Protein AF-A0A244CTD4-F1 (afdb_monomer_lite)

Organism: Pseudoalteromonas ulvae (NCBI:txid107327)

Radius of gyration: 19.88 Å; chains: 1; bounding box: 64×34×71 Å

pLDDT: mean 80.9, std 17.22, range [34.72, 98.38]

Sequence (171 aa):
MNQVLFFIFVLSFSTQANADALESKLSLDWNYNYSSNVIHAKLIKNQVSVTNDGKCKVNYSTFEVIESFKGNIKKGTKLSSTGIGAHEVNAEGSEQLLLLKPFVATAYPGYGECSNEEYSNFLTIHNWCCSIDNTNEHSLIMYDMLNSEQKSENYLYPSREVFNYLRQLKK

Foldseek 3Di:
DDDDDPDDDDDDPVLVVVVVVVCVAFVVVVLQVPFQWKFKWFWADWDWDADDPRPATAIKTKIAGCDTLHHDDDHRDIAIEGDCVLEPDNDGGWIATFRKDQDQLVVPPVRPPVRPDPSRRYIYGDDRWFIWDPVDQTWGFDWDAPDPPDIDDTDTHHVVSVVVVSNVVSD

Secondary structure (DSSP, 8-state):
-----------SSHHHHHHHHHHHHH-HHHHHHH-SEEEEEEEEEEEEEEEGGGTEEEEEEEEEEEEE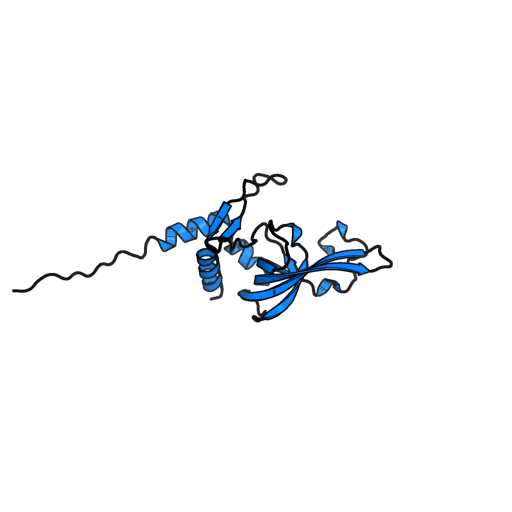EESSPPTT-EEEEE-GGGSS---TT-EEEEEEEE--GGG-GGGGGGGGSGGGG-EEE--S--EEE-SSS-EEEE--BSSSS-B---EEEEHHHHHHHHHHHT-

Structure (mmCIF, N/CA/C/O backbone):
data_AF-A0A244CTD4-F1
#
_entry.id   AF-A0A244CTD4-F1
#
loop_
_atom_site.group_PDB
_atom_site.id
_atom_site.type_symbol
_atom_site.label_atom_id
_atom_site.label_alt_id
_atom_site.label_comp_id
_atom_site.label_asym_id
_atom_site.label_entity_id
_atom_site.label_seq_id
_atom_site.pdbx_PDB_ins_code
_atom_site.Cartn_x
_atom_site.Cartn_y
_atom_site.Cartn_z
_atom_site.occupancy
_atom_site.B_iso_or_equiv
_atom_site.auth_seq_id
_atom_site.auth_comp_id
_atom_site.auth_asym_id
_atom_site.auth_atom_id
_atom_site.pdbx_PDB_model_num
ATOM 1 N N . MET A 1 1 ? -43.736 -5.305 47.168 1.00 41.25 1 MET A N 1
ATOM 2 C CA . MET A 1 1 ? -42.311 -5.655 47.021 1.00 41.25 1 MET A CA 1
ATOM 3 C C . MET A 1 1 ? -42.127 -6.270 45.640 1.00 41.25 1 MET A C 1
ATOM 5 O O . MET A 1 1 ? -42.586 -7.383 45.444 1.00 41.25 1 MET A O 1
ATOM 9 N N . ASN A 1 2 ? -41.635 -5.502 44.663 1.00 34.72 2 ASN A N 1
ATOM 10 C CA . ASN A 1 2 ? -40.625 -5.939 43.687 1.00 34.72 2 ASN A CA 1
ATOM 11 C C . ASN A 1 2 ? -40.316 -4.810 42.699 1.00 34.72 2 ASN A C 1
ATOM 13 O O . ASN A 1 2 ? -41.193 -4.288 42.016 1.00 34.72 2 ASN A O 1
ATOM 17 N N . GLN A 1 3 ? -39.044 -4.427 42.715 1.00 43.28 3 GLN A N 1
ATOM 18 C CA . GLN A 1 3 ? -38.414 -3.411 41.893 1.00 43.28 3 GLN A CA 1
ATOM 19 C C . GLN A 1 3 ? -38.178 -3.924 40.465 1.00 43.28 3 GLN A C 1
ATOM 21 O O . GLN A 1 3 ? -37.758 -5.058 40.259 1.00 43.28 3 GLN A O 1
ATOM 26 N N . VAL A 1 4 ? -38.471 -3.038 39.512 1.00 46.22 4 VAL A N 1
ATOM 27 C CA . VAL A 1 4 ? -37.708 -2.675 38.304 1.00 46.22 4 VAL A CA 1
ATOM 28 C C . VAL A 1 4 ? -36.448 -3.499 38.012 1.00 46.22 4 VAL A C 1
ATOM 30 O O . VAL A 1 4 ? -35.549 -3.520 38.841 1.00 46.22 4 VAL A O 1
ATOM 33 N N . LEU A 1 5 ? -36.322 -3.995 36.773 1.00 42.50 5 LEU A N 1
ATOM 34 C CA . LEU A 1 5 ? -35.085 -3.909 35.973 1.00 42.50 5 LEU A CA 1
ATOM 35 C C . LEU A 1 5 ? -35.356 -4.307 34.509 1.00 42.50 5 LEU A C 1
ATOM 37 O O . LEU A 1 5 ? -35.178 -5.448 34.097 1.00 42.50 5 LEU A O 1
ATOM 41 N N . PHE A 1 6 ? -35.806 -3.331 33.715 1.00 41.69 6 PHE A N 1
ATOM 42 C CA . PHE A 1 6 ? -35.747 -3.383 32.253 1.00 41.69 6 PHE A CA 1
ATOM 43 C C . PHE A 1 6 ? -34.327 -2.959 31.848 1.00 41.69 6 PHE A C 1
ATOM 45 O O . PHE A 1 6 ? -33.983 -1.778 31.899 1.00 41.69 6 PHE A O 1
ATOM 52 N N . PHE A 1 7 ? -33.470 -3.926 31.523 1.00 45.75 7 PHE A N 1
ATOM 53 C CA . PHE A 1 7 ? -32.104 -3.664 31.073 1.00 45.75 7 PHE A CA 1
ATOM 54 C C . PHE A 1 7 ? -32.108 -3.242 29.594 1.00 45.75 7 PHE A C 1
ATOM 56 O O . PHE A 1 7 ? -32.338 -4.048 28.699 1.00 45.75 7 PHE A O 1
ATOM 63 N N . ILE A 1 8 ? -31.908 -1.938 29.392 1.00 45.25 8 ILE A N 1
ATOM 64 C CA . ILE A 1 8 ? -31.142 -1.256 28.334 1.00 45.25 8 ILE A CA 1
ATOM 65 C C . ILE A 1 8 ? -30.947 -2.055 27.030 1.00 45.25 8 ILE A C 1
ATOM 67 O O . ILE A 1 8 ? -30.036 -2.870 26.912 1.00 45.25 8 ILE A O 1
ATOM 71 N N . PHE A 1 9 ? -31.728 -1.703 26.005 1.00 43.06 9 PHE A N 1
ATOM 72 C CA . PHE A 1 9 ? -31.451 -2.024 24.603 1.00 43.06 9 PHE A CA 1
ATOM 73 C C . PHE A 1 9 ? -31.162 -0.723 23.843 1.00 43.06 9 PHE A C 1
ATOM 75 O O . PHE A 1 9 ? -32.005 -0.214 23.113 1.00 43.06 9 PHE A O 1
ATOM 82 N N . VAL A 1 10 ? -29.993 -0.121 24.070 1.00 50.41 10 VAL A N 1
ATOM 83 C CA . VAL A 1 10 ? -29.524 1.038 23.291 1.00 50.41 10 VAL A CA 1
ATOM 84 C C . VAL A 1 10 ? -28.010 0.946 23.163 1.00 50.41 10 VAL A C 1
ATOM 86 O O . VAL A 1 10 ? -27.306 1.412 24.048 1.00 50.41 10 VAL A O 1
ATOM 89 N N . LEU A 1 11 ? -27.502 0.312 22.099 1.00 43.66 11 LEU A N 1
ATOM 90 C CA . LEU A 1 11 ? -26.100 0.460 21.658 1.00 43.66 11 LEU A CA 1
ATOM 91 C C . LEU A 1 11 ? -25.836 -0.096 20.243 1.00 43.66 11 LEU A C 1
ATOM 93 O O . LEU A 1 11 ? -24.731 -0.528 19.938 1.00 43.66 11 LEU A O 1
ATOM 97 N N . SER A 1 12 ? -26.837 -0.088 19.357 1.00 42.62 12 SER A N 1
ATOM 98 C CA . SER A 1 12 ? -26.689 -0.637 17.993 1.00 42.62 12 SER A CA 1
ATOM 99 C C . SER A 1 12 ? -26.747 0.412 16.878 1.00 42.62 12 SER A C 1
ATOM 101 O O . SER A 1 12 ? -26.560 0.062 15.721 1.00 42.62 12 SER A O 1
ATOM 103 N N . PHE A 1 13 ? -26.976 1.691 17.195 1.00 35.44 13 PHE A N 1
ATOM 104 C CA . PHE A 1 13 ? -27.134 2.745 16.179 1.00 35.44 13 PHE A CA 1
ATOM 105 C C . PHE A 1 13 ? -25.847 3.517 15.846 1.00 35.44 13 PHE A C 1
ATOM 107 O O . PHE A 1 13 ? -25.789 4.184 14.819 1.00 35.44 13 PHE A O 1
ATOM 114 N N . SER A 1 14 ? -24.798 3.424 16.667 1.00 42.94 14 SER A N 1
ATOM 115 C CA . SER A 1 14 ? -23.549 4.174 16.459 1.00 42.94 14 SER A CA 1
ATOM 116 C C . SER A 1 14 ? -22.576 3.511 15.478 1.00 42.94 14 SER A C 1
ATOM 118 O O . SER A 1 14 ? -21.719 4.191 14.925 1.00 42.94 14 SER A O 1
ATOM 120 N N . THR A 1 15 ? -22.703 2.208 15.213 1.00 45.16 15 THR A N 1
ATOM 121 C CA . THR A 1 15 ? -21.820 1.506 14.264 1.00 45.16 15 THR A CA 1
ATOM 122 C C . THR A 1 15 ? -22.199 1.750 12.807 1.00 45.16 15 THR A C 1
ATOM 124 O O . THR A 1 15 ? -21.337 1.691 11.939 1.00 45.16 15 THR A O 1
ATOM 127 N N . GLN A 1 16 ? -23.476 2.024 12.533 1.00 46.34 16 GLN A N 1
ATOM 128 C CA . GLN A 1 16 ? -23.997 2.118 11.169 1.00 46.34 16 GLN A CA 1
ATOM 129 C 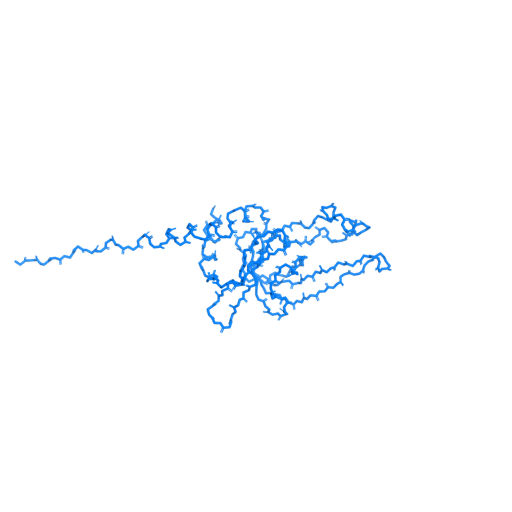C . GLN A 1 16 ? -23.712 3.492 10.545 1.00 46.34 16 GLN A C 1
ATOM 131 O O . GLN A 1 16 ? -23.192 3.561 9.440 1.00 46.34 16 GLN A O 1
ATOM 136 N N . ALA A 1 17 ? -23.884 4.574 11.315 1.00 47.09 17 ALA A N 1
ATOM 137 C CA . ALA A 1 17 ? -23.526 5.927 10.877 1.00 47.09 17 ALA A CA 1
ATOM 138 C C . ALA A 1 17 ? -22.022 6.096 10.577 1.00 47.09 17 ALA A C 1
ATOM 140 O O . ALA A 1 17 ? -21.645 6.898 9.726 1.00 47.09 17 ALA A O 1
ATOM 141 N N . ASN A 1 18 ? -21.161 5.333 11.261 1.00 52.66 18 ASN A N 1
ATOM 142 C CA . ASN A 1 18 ? -19.714 5.380 11.047 1.00 52.66 18 ASN A CA 1
ATOM 143 C C . ASN A 1 18 ? -19.281 4.524 9.836 1.00 52.66 18 ASN A C 1
ATOM 145 O O . ASN A 1 18 ? -18.326 4.868 9.147 1.00 52.66 18 ASN A O 1
ATOM 149 N N . ALA A 1 19 ? -20.022 3.452 9.524 1.00 51.09 19 ALA A N 1
ATOM 150 C CA . ALA A 1 19 ? -19.803 2.635 8.329 1.00 51.09 19 ALA A CA 1
ATOM 151 C C . ALA A 1 19 ? -20.227 3.359 7.036 1.00 51.09 19 ALA A C 1
ATOM 153 O O . ALA A 1 19 ? -19.470 3.343 6.070 1.00 51.09 19 ALA A O 1
ATOM 154 N N . ASP A 1 20 ? -21.356 4.074 7.038 1.00 52.66 20 ASP A N 1
ATOM 155 C CA . ASP A 1 20 ? -21.798 4.870 5.877 1.00 52.66 20 ASP A CA 1
ATOM 156 C C . ASP A 1 20 ? -20.819 6.032 5.581 1.00 52.66 20 ASP A C 1
ATOM 158 O O . ASP A 1 20 ? -20.539 6.378 4.427 1.00 52.66 20 ASP A O 1
ATOM 162 N N . ALA A 1 21 ? -20.231 6.621 6.630 1.00 55.81 21 ALA A N 1
ATOM 163 C CA . ALA A 1 21 ? -19.174 7.629 6.509 1.00 55.81 21 ALA A CA 1
ATOM 164 C C . ALA A 1 21 ? -17.848 7.044 5.981 1.00 55.81 21 ALA A C 1
ATOM 166 O O . ALA A 1 21 ? -17.110 7.725 5.268 1.00 55.81 21 ALA A O 1
ATOM 167 N N . LEU A 1 22 ? -17.552 5.783 6.310 1.00 55.03 22 LEU A N 1
ATOM 168 C CA . LEU A 1 22 ? -16.384 5.047 5.828 1.00 55.03 22 LEU A CA 1
ATOM 169 C C . LEU A 1 22 ? -16.531 4.670 4.344 1.00 55.03 22 LEU A C 1
ATOM 171 O O . LEU A 1 22 ? -15.602 4.870 3.559 1.00 55.03 22 LEU A O 1
ATOM 175 N N . GLU A 1 23 ? -17.701 4.161 3.951 1.00 55.72 23 GLU A N 1
ATOM 176 C CA . GLU A 1 23 ? -18.008 3.756 2.576 1.00 55.72 23 GLU A CA 1
ATOM 177 C C . GLU A 1 23 ? -17.979 4.961 1.623 1.00 55.72 23 GLU A C 1
ATOM 179 O O . GLU A 1 23 ? -17.323 4.910 0.579 1.00 55.72 23 GLU A O 1
ATOM 184 N N . SER A 1 24 ? -18.590 6.082 2.027 1.00 55.72 24 SER A N 1
ATOM 185 C CA . SER A 1 24 ? -18.652 7.306 1.214 1.00 55.72 24 SER A CA 1
ATOM 186 C C . SER A 1 24 ? -17.305 8.006 1.015 1.00 55.72 24 SER A C 1
ATOM 188 O O . SER A 1 24 ? -17.116 8.650 -0.016 1.00 55.72 24 SER A O 1
ATOM 190 N N . LYS A 1 25 ? -16.354 7.879 1.951 1.00 60.12 25 LYS A N 1
ATOM 191 C CA . LYS A 1 25 ? -15.048 8.560 1.860 1.00 60.12 25 LYS A CA 1
ATOM 192 C C . LYS A 1 25 ? -13.959 7.734 1.192 1.00 60.12 25 LYS A C 1
ATOM 194 O O . LYS A 1 25 ? -13.155 8.264 0.437 1.00 60.12 25 LYS A O 1
ATOM 199 N N . LEU A 1 26 ? -13.916 6.432 1.460 1.00 66.12 26 LEU A N 1
ATOM 200 C CA . LEU A 1 26 ? -12.831 5.569 0.984 1.00 66.12 26 LEU A CA 1
ATOM 201 C C . LEU A 1 26 ? -13.207 4.738 -0.242 1.00 66.12 26 LEU A C 1
ATOM 203 O O . LEU A 1 26 ? -12.332 4.094 -0.830 1.00 66.12 26 LEU A O 1
ATOM 207 N N . SER A 1 27 ? -14.499 4.675 -0.591 1.00 80.44 27 SER A N 1
ATOM 208 C CA . SER A 1 27 ? -15.015 3.698 -1.556 1.00 80.44 27 SER A CA 1
ATOM 209 C C . SER A 1 27 ? -14.471 2.290 -1.262 1.00 80.44 27 SER A C 1
ATOM 211 O O . SER A 1 27 ? -14.062 1.576 -2.182 1.00 80.44 27 SER A O 1
ATOM 213 N N . LEU A 1 28 ? -14.372 1.923 0.032 1.00 83.12 28 LEU A N 1
ATOM 214 C CA . LEU A 1 28 ? -13.650 0.723 0.479 1.00 83.12 28 LEU A CA 1
ATOM 215 C C . LEU A 1 28 ? -14.173 -0.535 -0.197 1.00 83.12 28 LEU A C 1
ATOM 217 O O . LEU A 1 28 ? -13.359 -1.370 -0.562 1.00 83.12 28 LEU A O 1
ATOM 221 N N . ASP A 1 29 ? -15.481 -0.657 -0.410 1.00 86.12 29 ASP A N 1
ATOM 222 C CA . ASP A 1 29 ? -16.066 -1.812 -1.090 1.00 86.12 29 ASP A CA 1
ATOM 223 C C . ASP A 1 29 ? -15.596 -1.935 -2.535 1.00 86.12 29 ASP A C 1
ATOM 225 O O . ASP A 1 29 ? -15.150 -3.002 -2.963 1.00 86.12 29 ASP A O 1
ATOM 229 N N . TRP A 1 30 ? -15.633 -0.838 -3.294 1.00 87.50 30 TRP A N 1
ATOM 230 C CA . TRP A 1 30 ? -15.128 -0.833 -4.663 1.00 87.50 30 TRP A CA 1
ATOM 231 C C . TRP A 1 30 ? -13.634 -1.167 -4.691 1.00 87.50 30 TRP A C 1
ATOM 233 O O . TRP A 1 30 ? -13.206 -2.067 -5.413 1.00 87.50 30 TRP A O 1
ATOM 243 N N . ASN A 1 31 ? -12.854 -0.505 -3.838 1.00 89.50 31 ASN A N 1
ATOM 244 C CA . ASN A 1 31 ? -11.412 -0.686 -3.711 1.00 89.50 31 ASN A CA 1
ATOM 245 C C . ASN A 1 31 ? -11.047 -2.122 -3.287 1.00 89.50 31 ASN A C 1
ATOM 247 O O . ASN A 1 31 ? -10.153 -2.745 -3.870 1.00 89.50 31 ASN A O 1
ATOM 251 N N . TYR A 1 32 ? -11.783 -2.696 -2.337 1.00 91.56 32 TYR A N 1
ATOM 252 C CA . TYR A 1 32 ? -11.647 -4.077 -1.886 1.00 91.56 32 TYR A CA 1
ATOM 253 C C . TYR A 1 32 ? -11.968 -5.051 -3.014 1.00 91.56 32 TYR A C 1
ATOM 255 O O . TYR A 1 32 ? -11.170 -5.945 -3.298 1.00 91.56 32 TYR A O 1
ATOM 263 N N . ASN A 1 33 ? -13.101 -4.877 -3.696 1.00 91.81 33 ASN A N 1
ATOM 264 C CA . ASN A 1 33 ? -13.545 -5.745 -4.785 1.00 91.81 33 ASN A CA 1
ATOM 265 C C . ASN A 1 33 ? -12.590 -5.706 -5.975 1.00 91.81 33 ASN A C 1
ATOM 267 O O . ASN A 1 33 ? -12.228 -6.758 -6.504 1.00 91.81 33 ASN A O 1
ATOM 271 N N . TYR A 1 34 ? -12.113 -4.516 -6.330 1.00 91.50 34 TYR A N 1
ATOM 272 C CA . TYR A 1 34 ? -11.166 -4.310 -7.415 1.00 91.50 34 TYR A CA 1
ATOM 273 C C . TYR A 1 34 ? -9.786 -4.919 -7.090 1.00 91.50 34 TYR A C 1
ATOM 275 O O . TYR A 1 34 ? -9.090 -5.379 -7.995 1.00 91.50 34 TYR A O 1
ATOM 283 N N . SER A 1 35 ? -9.392 -4.995 -5.817 1.00 93.31 35 SER A N 1
ATOM 284 C CA . SER A 1 35 ? -8.115 -5.584 -5.382 1.00 93.31 35 SER A CA 1
ATOM 285 C C . SER A 1 35 ? -8.061 -7.108 -5.515 1.00 93.31 35 SER A C 1
ATOM 287 O O . SER A 1 35 ? -9.021 -7.805 -5.184 1.00 93.31 35 SER A O 1
ATOM 289 N N . SER A 1 36 ? -6.899 -7.653 -5.886 1.00 94.62 36 SER A N 1
ATOM 290 C CA . SER A 1 36 ? -6.613 -9.086 -5.727 1.00 94.62 36 SER A CA 1
ATOM 291 C C . SER A 1 36 ? -6.188 -9.421 -4.296 1.00 94.62 36 SER A C 1
ATOM 293 O O . SER A 1 36 ? -6.518 -10.492 -3.793 1.00 94.62 36 SER A O 1
ATOM 295 N N . ASN A 1 37 ? -5.471 -8.507 -3.632 1.00 96.06 37 ASN A N 1
ATOM 296 C CA . ASN A 1 37 ? -5.062 -8.638 -2.235 1.00 96.06 37 ASN A CA 1
ATOM 297 C C . ASN A 1 37 ? -5.258 -7.308 -1.501 1.00 96.06 37 ASN A C 1
ATOM 299 O O . ASN A 1 37 ? -5.045 -6.246 -2.079 1.00 96.06 37 ASN A O 1
ATOM 303 N N . VAL A 1 38 ? -5.622 -7.376 -0.223 1.00 96.38 38 VAL A N 1
ATOM 304 C CA . VAL A 1 38 ? -5.740 -6.207 0.659 1.00 96.38 38 VAL A CA 1
ATOM 305 C C . VAL A 1 38 ? -5.013 -6.540 1.946 1.00 96.38 38 VAL A C 1
ATOM 307 O O . VAL A 1 38 ? -5.392 -7.495 2.629 1.00 96.38 38 VAL A O 1
ATOM 310 N N . ILE A 1 39 ? -3.947 -5.805 2.250 1.00 97.12 39 ILE A N 1
ATOM 311 C CA . ILE A 1 39 ? -3.038 -6.143 3.348 1.00 97.12 39 ILE A CA 1
ATOM 312 C C . ILE A 1 39 ? -2.644 -4.911 4.157 1.00 97.12 39 ILE A C 1
ATOM 314 O O . ILE A 1 39 ? -2.469 -3.827 3.613 1.00 97.12 39 ILE A O 1
ATOM 318 N N . HIS A 1 40 ? -2.443 -5.104 5.454 1.00 97.25 40 HIS A N 1
ATOM 319 C CA . HIS A 1 40 ? -1.673 -4.188 6.291 1.00 97.25 40 HIS A CA 1
ATOM 320 C C . HIS A 1 40 ? -0.236 -4.698 6.323 1.00 97.25 40 HIS A C 1
ATOM 322 O O . HIS A 1 40 ? 0.005 -5.877 6.606 1.00 97.25 40 HIS A O 1
ATOM 328 N N . ALA A 1 41 ? 0.721 -3.847 5.970 1.00 97.56 41 ALA A N 1
ATOM 329 C CA . ALA A 1 41 ? 2.105 -4.256 5.793 1.00 97.56 41 ALA A CA 1
ATOM 330 C C . ALA A 1 41 ? 3.095 -3.171 6.212 1.00 97.56 41 ALA A C 1
ATOM 332 O O . ALA A 1 41 ? 2.802 -1.980 6.154 1.00 97.56 41 ALA A O 1
ATOM 333 N N . LYS A 1 42 ? 4.296 -3.604 6.591 1.00 97.94 42 LYS A N 1
ATOM 334 C CA . LYS A 1 42 ? 5.428 -2.735 6.899 1.00 97.94 42 LYS A CA 1
ATOM 335 C C . LYS A 1 42 ? 6.321 -2.590 5.677 1.00 97.94 42 LYS A C 1
ATOM 337 O O . LYS A 1 42 ? 6.721 -3.594 5.086 1.00 97.94 42 LYS A O 1
ATOM 342 N N . LEU A 1 43 ? 6.671 -1.361 5.320 1.00 97.56 43 LEU A N 1
ATOM 343 C CA . LEU A 1 43 ? 7.677 -1.083 4.306 1.00 97.56 43 LEU A CA 1
ATOM 344 C C . LEU A 1 43 ? 9.057 -1.473 4.840 1.00 97.56 43 LEU A C 1
ATOM 346 O O . LEU A 1 43 ? 9.511 -0.954 5.856 1.00 97.56 43 LEU A O 1
ATOM 350 N N . ILE A 1 44 ? 9.728 -2.391 4.153 1.00 98.25 44 ILE A N 1
ATOM 351 C CA . ILE A 1 44 ? 11.073 -2.843 4.517 1.00 98.25 44 ILE A CA 1
ATOM 352 C C . ILE A 1 44 ? 12.131 -2.015 3.803 1.00 98.25 44 ILE A C 1
ATOM 354 O O . ILE A 1 44 ? 13.091 -1.603 4.437 1.00 98.25 44 ILE A O 1
ATOM 358 N N . LYS A 1 45 ? 11.965 -1.806 2.493 1.00 97.25 45 LYS A N 1
ATOM 359 C CA . LYS A 1 45 ? 12.897 -1.029 1.667 1.00 97.25 45 LYS A CA 1
ATOM 360 C C . LYS A 1 45 ? 12.294 -0.634 0.330 1.00 97.25 45 LYS A C 1
ATOM 362 O O . LYS A 1 45 ? 11.447 -1.354 -0.204 1.00 97.25 45 LYS A O 1
ATOM 367 N N . ASN A 1 46 ? 12.809 0.451 -0.235 1.00 95.38 46 ASN A N 1
ATOM 368 C CA . ASN A 1 46 ? 12.576 0.856 -1.620 1.00 95.38 46 ASN A CA 1
ATOM 369 C C . ASN A 1 46 ? 13.794 0.496 -2.473 1.00 95.38 46 ASN A C 1
ATOM 371 O O . ASN A 1 46 ? 14.934 0.596 -2.024 1.00 95.38 46 ASN A O 1
ATOM 375 N N . GLN A 1 47 ? 13.562 0.052 -3.701 1.00 93.25 47 GLN A N 1
ATOM 376 C CA . GLN A 1 47 ? 14.600 -0.401 -4.616 1.00 93.25 47 GLN A CA 1
ATOM 377 C C . GLN A 1 47 ? 14.272 -0.003 -6.051 1.00 93.25 47 GLN A C 1
ATOM 379 O O . GLN A 1 47 ? 13.122 0.247 -6.410 1.00 93.25 47 GLN A O 1
ATOM 384 N N . VAL A 1 48 ? 15.307 -0.005 -6.885 1.00 89.38 48 VAL A N 1
ATOM 385 C CA . VAL A 1 48 ? 15.179 0.150 -8.330 1.00 89.38 48 VAL A CA 1
ATOM 386 C C . VAL A 1 48 ? 15.724 -1.113 -8.976 1.00 89.38 48 VAL A C 1
ATOM 388 O O . VAL A 1 48 ? 16.871 -1.486 -8.735 1.00 89.38 48 VAL A O 1
ATOM 391 N N . SER A 1 49 ? 14.896 -1.792 -9.764 1.00 85.19 49 SER A N 1
ATOM 392 C CA . SER A 1 49 ? 15.361 -2.831 -10.679 1.00 85.19 49 SER A CA 1
ATOM 393 C C . SER A 1 49 ? 15.800 -2.155 -11.968 1.00 85.19 49 SER A C 1
ATOM 395 O O . SER A 1 49 ? 15.061 -1.327 -12.504 1.00 85.19 49 SER A O 1
ATOM 397 N N . VAL A 1 50 ? 17.008 -2.473 -12.428 1.00 85.25 50 VAL A N 1
ATOM 398 C CA . VAL A 1 50 ? 17.586 -1.912 -13.646 1.00 85.25 50 VAL A CA 1
ATOM 399 C C . VAL A 1 50 ? 17.902 -3.056 -14.602 1.00 85.25 50 VAL A C 1
ATOM 401 O O . VAL A 1 50 ? 18.749 -3.888 -14.286 1.00 85.25 50 VAL A O 1
ATOM 404 N N . THR A 1 51 ? 17.227 -3.104 -15.747 1.00 79.06 51 THR A N 1
ATOM 405 C CA . THR A 1 51 ? 17.386 -4.152 -16.771 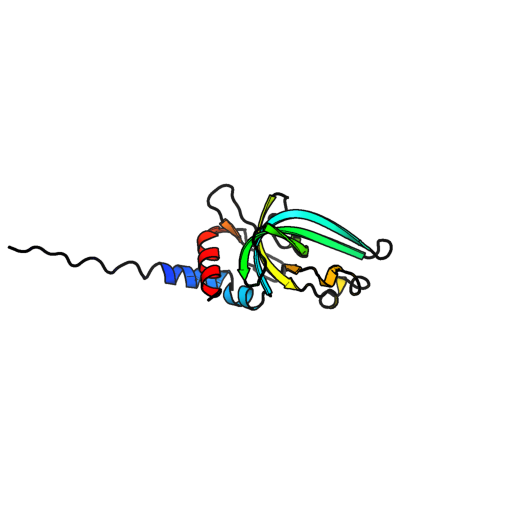1.00 79.06 51 THR A CA 1
ATOM 406 C C . THR A 1 51 ? 17.557 -3.543 -18.166 1.00 79.06 51 THR A C 1
ATOM 408 O O . THR A 1 51 ? 17.575 -2.313 -18.311 1.00 79.06 51 THR A O 1
ATOM 411 N N . ASN A 1 52 ? 17.734 -4.391 -19.191 1.00 77.25 52 ASN A N 1
ATOM 412 C CA . ASN A 1 52 ? 17.907 -3.986 -20.594 1.00 77.25 52 ASN A CA 1
ATOM 413 C C . ASN A 1 52 ? 18.995 -2.901 -20.759 1.00 77.25 52 ASN A C 1
ATOM 415 O O . ASN A 1 52 ? 18.720 -1.778 -21.184 1.00 77.25 52 ASN A O 1
ATOM 419 N N . ASP A 1 53 ? 20.214 -3.205 -20.299 1.00 81.75 53 ASP A N 1
ATOM 420 C CA . ASP A 1 53 ? 21.381 -2.307 -20.334 1.00 81.75 53 ASP A CA 1
ATOM 421 C C . ASP A 1 53 ? 21.127 -0.901 -19.756 1.00 81.75 53 ASP A C 1
ATOM 423 O O . ASP A 1 53 ? 21.687 0.102 -20.197 1.00 81.75 53 ASP A O 1
ATOM 427 N N . GLY A 1 54 ? 20.257 -0.810 -18.747 1.00 77.69 54 GLY A N 1
ATOM 428 C CA . GLY A 1 54 ? 19.939 0.448 -18.073 1.00 77.69 54 GLY A CA 1
ATOM 429 C C . GLY A 1 54 ? 18.769 1.226 -18.666 1.00 77.69 54 GLY A C 1
ATOM 430 O O . GLY A 1 54 ? 18.406 2.267 -18.108 1.00 77.69 54 GLY A O 1
ATOM 431 N N . LYS A 1 55 ? 18.157 0.732 -19.749 1.00 79.00 55 LYS A N 1
ATOM 432 C CA . LYS A 1 55 ? 16.965 1.336 -20.360 1.00 79.00 55 LYS A CA 1
ATOM 433 C C . LYS A 1 55 ? 15.710 1.104 -19.532 1.00 79.00 55 LYS A C 1
ATOM 435 O O . LYS A 1 55 ? 14.823 1.953 -19.527 1.00 79.00 55 LYS A O 1
ATOM 440 N N . CYS A 1 56 ? 15.649 -0.013 -18.811 1.00 78.62 56 CYS A N 1
ATOM 441 C CA . CYS A 1 56 ? 14.520 -0.342 -17.962 1.00 78.62 56 CYS A CA 1
ATOM 442 C C . CYS A 1 56 ? 14.830 -0.060 -16.509 1.00 78.62 56 CYS A C 1
ATOM 444 O O . CYS A 1 56 ? 15.757 -0.630 -15.949 1.00 78.62 56 CYS A O 1
ATOM 446 N N . LYS A 1 57 ? 14.056 0.844 -15.905 1.00 82.19 57 LYS A N 1
ATOM 447 C CA . LYS A 1 57 ? 14.170 1.216 -14.495 1.00 82.19 57 LYS A CA 1
ATOM 448 C C . LYS A 1 57 ? 12.802 1.118 -13.848 1.00 82.19 57 LYS A C 1
ATOM 450 O O . LYS A 1 57 ? 11.918 1.918 -14.144 1.00 82.19 57 LYS A O 1
ATOM 455 N N . VAL A 1 58 ? 12.639 0.148 -12.958 1.00 82.06 58 VAL A N 1
ATOM 456 C CA . VAL A 1 58 ? 11.380 -0.095 -12.251 1.00 82.06 58 VAL A CA 1
ATOM 457 C C . VAL A 1 58 ? 11.588 0.129 -10.766 1.00 82.06 58 VAL A C 1
ATOM 459 O O . VAL A 1 58 ? 12.336 -0.601 -10.114 1.00 82.06 58 VAL A O 1
ATOM 462 N N . ASN A 1 59 ? 10.906 1.137 -10.228 1.00 87.75 59 ASN A N 1
ATOM 463 C CA . ASN A 1 59 ? 10.867 1.384 -8.793 1.00 87.75 59 ASN A CA 1
ATOM 464 C C . ASN A 1 59 ? 9.891 0.405 -8.142 1.00 87.75 59 ASN A C 1
ATOM 466 O O . ASN A 1 59 ? 8.721 0.337 -8.523 1.00 87.75 59 ASN A O 1
ATOM 470 N N . TYR A 1 60 ? 10.363 -0.324 -7.140 1.00 91.62 60 TYR A N 1
ATOM 471 C CA . TYR A 1 60 ? 9.540 -1.231 -6.356 1.00 91.62 60 TYR A CA 1
ATOM 472 C C . TYR A 1 60 ? 9.921 -1.165 -4.885 1.00 91.62 60 TYR A C 1
ATOM 474 O O . TYR A 1 60 ? 11.012 -0.746 -4.503 1.00 91.62 60 TYR A O 1
ATOM 482 N N . SER A 1 61 ? 9.008 -1.628 -4.054 1.00 95.50 61 SER A N 1
ATOM 483 C CA . SER A 1 61 ? 9.144 -1.629 -2.611 1.00 95.50 61 SER A CA 1
ATOM 484 C C . SER A 1 61 ? 8.919 -3.034 -2.093 1.00 95.50 61 SER A C 1
ATOM 486 O O . SER A 1 61 ? 8.055 -3.761 -2.584 1.00 95.50 61 SER A O 1
ATOM 488 N N . THR A 1 62 ? 9.719 -3.433 -1.110 1.00 96.69 62 THR A N 1
ATOM 489 C CA . THR A 1 62 ? 9.528 -4.697 -0.399 1.00 96.69 62 THR A CA 1
ATOM 490 C C . THR A 1 62 ? 8.713 -4.436 0.853 1.00 96.69 62 THR A C 1
ATOM 492 O O . THR A 1 62 ? 9.117 -3.628 1.689 1.00 96.69 62 THR A O 1
ATOM 495 N N . PHE A 1 63 ? 7.611 -5.159 1.010 1.00 97.69 63 PHE A N 1
ATOM 496 C CA . PHE A 1 63 ? 6.745 -5.090 2.180 1.00 97.69 63 PHE A CA 1
ATOM 497 C C . PHE A 1 63 ? 6.743 -6.412 2.929 1.00 97.69 63 PHE A C 1
ATOM 499 O O . PHE A 1 63 ? 6.787 -7.470 2.307 1.00 97.69 63 PHE A O 1
ATOM 506 N N . GLU A 1 64 ? 6.650 -6.351 4.252 1.00 98.38 64 GLU A N 1
ATOM 507 C CA . GLU A 1 64 ? 6.376 -7.503 5.106 1.00 98.38 64 GLU A CA 1
ATOM 508 C C . GLU A 1 64 ? 4.935 -7.438 5.612 1.00 98.38 64 GLU A C 1
ATOM 510 O O . GLU A 1 64 ? 4.512 -6.442 6.200 1.00 98.38 64 GLU A O 1
ATOM 515 N N . VAL A 1 65 ? 4.170 -8.499 5.363 1.00 98.38 65 VAL A N 1
ATOM 516 C CA . VAL A 1 65 ? 2.742 -8.548 5.693 1.00 98.38 65 VAL A CA 1
ATOM 517 C C . VAL A 1 65 ? 2.544 -8.668 7.200 1.00 98.38 65 VAL A C 1
ATOM 519 O O . VAL A 1 65 ? 2.996 -9.630 7.820 1.00 98.38 65 VAL A O 1
ATOM 522 N N . ILE A 1 66 ? 1.792 -7.737 7.779 1.00 98.00 66 ILE A N 1
ATOM 523 C CA . ILE A 1 66 ? 1.359 -7.776 9.180 1.00 98.00 66 ILE A CA 1
ATOM 524 C C . ILE A 1 66 ? 0.019 -8.514 9.279 1.00 98.00 66 ILE A C 1
ATOM 526 O O . ILE A 1 66 ? -0.134 -9.413 10.110 1.00 98.00 66 ILE A O 1
ATOM 530 N N . GLU A 1 67 ? -0.922 -8.186 8.392 1.00 97.31 67 GLU A N 1
ATOM 531 C CA . GLU A 1 67 ? -2.255 -8.785 8.321 1.00 97.31 67 GLU A CA 1
ATOM 532 C C . GLU A 1 67 ? -2.774 -8.824 6.875 1.00 97.31 67 GLU A C 1
ATOM 534 O O . GLU A 1 67 ? -2.461 -7.955 6.063 1.00 97.31 67 GLU A O 1
ATOM 539 N N . SER A 1 68 ? -3.587 -9.837 6.554 1.00 97.12 68 SER A N 1
ATOM 540 C CA . SER A 1 68 ? -4.244 -9.981 5.252 1.00 97.12 68 SER A CA 1
ATOM 541 C C . SER A 1 68 ? -5.768 -9.996 5.385 1.00 97.12 68 SER A C 1
ATOM 543 O O . SER A 1 68 ? -6.358 -10.911 5.980 1.00 97.12 68 SER A O 1
ATOM 545 N N . PHE A 1 69 ? -6.399 -8.990 4.780 1.00 95.75 69 PHE A N 1
ATOM 546 C CA . PHE A 1 69 ? -7.847 -8.796 4.731 1.00 95.75 69 PHE A CA 1
ATOM 547 C C . PHE A 1 69 ? -8.487 -9.426 3.486 1.00 95.75 69 PHE A C 1
ATOM 549 O O . PHE A 1 69 ? -9.641 -9.847 3.537 1.00 95.75 69 PHE A O 1
ATOM 556 N N . LYS A 1 70 ? -7.740 -9.532 2.378 1.00 96.00 70 LYS A N 1
ATOM 557 C CA . LYS A 1 70 ? -8.160 -10.209 1.139 1.00 96.00 70 LYS A CA 1
ATOM 558 C C . LYS A 1 70 ? -6.989 -10.946 0.500 1.00 96.00 70 LYS A C 1
ATOM 560 O O . LYS A 1 70 ? -5.868 -10.439 0.501 1.00 96.00 70 LYS A O 1
ATOM 565 N N . GLY A 1 71 ? -7.284 -12.089 -0.115 1.00 94.25 71 GLY A N 1
ATOM 566 C CA . GLY A 1 71 ? -6.297 -12.952 -0.756 1.00 94.25 71 GLY A CA 1
ATOM 567 C C . GLY A 1 71 ? -5.621 -13.908 0.231 1.00 94.25 71 GLY A C 1
ATOM 568 O O . GLY A 1 71 ? -5.980 -13.979 1.407 1.00 94.25 71 GLY A O 1
ATOM 569 N N . ASN A 1 72 ? -4.631 -14.658 -0.255 1.00 92.50 72 ASN A N 1
ATOM 570 C CA . ASN A 1 72 ? -4.027 -15.786 0.474 1.00 92.50 72 ASN A CA 1
ATOM 571 C C . ASN A 1 72 ? -2.603 -15.505 0.985 1.00 92.50 72 ASN A C 1
ATOM 573 O O . ASN A 1 72 ? -1.853 -16.431 1.298 1.00 92.50 72 ASN A O 1
ATOM 577 N N . ILE A 1 73 ? -2.216 -14.231 1.074 1.00 94.38 73 ILE A N 1
ATOM 578 C CA . ILE A 1 73 ? -0.892 -13.833 1.559 1.00 94.38 73 ILE A CA 1
ATOM 579 C C . ILE A 1 73 ? -0.839 -13.991 3.082 1.00 94.38 73 ILE A C 1
ATOM 581 O O . ILE A 1 73 ? -1.673 -13.449 3.808 1.00 94.38 73 ILE A O 1
ATOM 585 N N . LYS A 1 74 ? 0.144 -14.748 3.577 1.00 96.62 74 LYS A N 1
ATOM 586 C CA . LYS A 1 74 ? 0.305 -15.031 5.009 1.00 96.62 74 LYS A CA 1
ATOM 587 C C . LYS A 1 74 ? 1.055 -13.901 5.715 1.00 96.62 74 LYS A C 1
ATOM 589 O O . LYS A 1 74 ? 1.964 -13.308 5.137 1.00 96.62 74 LYS A O 1
ATOM 594 N N . LYS A 1 75 ? 0.744 -13.673 6.993 1.00 97.75 75 LYS A N 1
ATOM 595 C CA . LYS A 1 75 ? 1.551 -12.827 7.888 1.00 97.75 75 LYS A CA 1
ATOM 596 C C . LYS A 1 75 ? 3.032 -13.238 7.854 1.00 97.75 75 LYS A C 1
ATOM 598 O O . LYS A 1 75 ? 3.334 -14.427 7.799 1.00 97.75 75 LYS A O 1
ATOM 603 N N . GLY A 1 76 ? 3.931 -12.256 7.875 1.00 98.12 76 GLY A N 1
ATOM 604 C CA . GLY A 1 76 ? 5.385 -12.419 7.767 1.00 98.12 76 GLY A CA 1
ATOM 605 C C . GLY A 1 76 ? 5.891 -12.661 6.341 1.00 98.12 76 GLY A C 1
ATOM 606 O O . GLY A 1 76 ? 7.099 -12.669 6.112 1.00 98.12 76 GLY A O 1
ATOM 607 N N . THR A 1 77 ? 4.998 -12.841 5.359 1.00 98.00 77 THR A N 1
ATOM 608 C CA . THR A 1 77 ? 5.407 -12.961 3.954 1.00 98.00 77 THR A CA 1
ATOM 609 C C . THR A 1 77 ? 5.985 -11.637 3.480 1.00 98.00 77 THR A C 1
ATOM 611 O O . THR A 1 77 ? 5.393 -10.581 3.716 1.00 98.00 77 THR A O 1
ATOM 614 N N . LYS A 1 78 ? 7.115 -11.704 2.773 1.00 97.25 78 LYS A N 1
ATOM 615 C CA . LYS A 1 78 ? 7.685 -10.562 2.064 1.00 97.25 78 LYS A CA 1
ATOM 616 C C . LYS A 1 78 ? 7.261 -10.591 0.606 1.00 97.25 78 LYS A C 1
ATOM 618 O O . LYS A 1 78 ? 7.320 -11.641 -0.027 1.00 97.25 78 LYS A O 1
ATOM 623 N N . LEU A 1 79 ? 6.842 -9.445 0.089 1.00 94.56 79 LEU A N 1
ATOM 624 C CA . LEU A 1 79 ? 6.442 -9.286 -1.304 1.00 94.56 79 LEU A CA 1
ATOM 625 C C . LEU A 1 79 ? 6.958 -7.976 -1.877 1.00 94.56 79 LEU A C 1
ATOM 627 O O . LEU A 1 79 ? 7.211 -7.022 -1.139 1.00 94.56 79 LEU A O 1
ATOM 631 N N . SER A 1 80 ? 7.076 -7.940 -3.198 1.00 93.44 80 SER A N 1
ATOM 632 C CA . SER A 1 80 ? 7.446 -6.748 -3.950 1.00 93.44 80 SER A CA 1
ATOM 633 C C . SER A 1 80 ? 6.205 -6.119 -4.568 1.00 93.44 80 SER A C 1
ATOM 635 O O . SER A 1 80 ? 5.391 -6.809 -5.187 1.00 93.44 80 SER A O 1
ATOM 637 N N . SER A 1 81 ? 6.071 -4.806 -4.406 1.00 93.06 81 SER A N 1
ATOM 638 C CA . SER A 1 81 ? 5.023 -4.032 -5.061 1.00 93.06 81 SER A CA 1
ATOM 639 C C . SER A 1 81 ? 5.564 -2.734 -5.639 1.00 93.06 81 SER A C 1
ATOM 641 O O . SER A 1 81 ? 6.426 -2.092 -5.043 1.00 93.06 81 SER A O 1
ATOM 643 N N . THR A 1 82 ? 5.028 -2.322 -6.780 1.00 90.94 82 THR A N 1
ATOM 644 C CA . THR A 1 82 ? 5.215 -0.974 -7.327 1.00 90.94 82 THR A CA 1
ATOM 645 C C . THR A 1 82 ? 4.144 -0.023 -6.776 1.00 90.94 82 THR A C 1
ATOM 647 O O . THR A 1 82 ? 3.193 -0.454 -6.115 1.00 90.94 82 THR A O 1
ATOM 650 N N . GLY A 1 83 ? 4.309 1.281 -7.025 1.00 88.62 83 GLY A N 1
ATOM 651 C CA . GLY A 1 83 ? 3.273 2.288 -6.759 1.00 88.62 83 GLY A CA 1
ATOM 652 C C . GLY A 1 83 ? 3.331 2.990 -5.398 1.00 88.62 83 GLY A C 1
ATOM 653 O O . GLY A 1 83 ? 2.481 3.832 -5.135 1.00 88.62 83 GLY A O 1
ATOM 654 N N . ILE A 1 84 ? 4.343 2.735 -4.553 1.00 91.19 84 ILE A N 1
ATOM 655 C CA . ILE A 1 84 ? 4.425 3.358 -3.212 1.00 91.19 84 ILE A CA 1
ATOM 656 C C . ILE A 1 84 ? 4.484 4.893 -3.250 1.00 91.19 84 ILE A C 1
ATOM 658 O O . ILE A 1 84 ? 4.173 5.547 -2.266 1.00 91.19 84 ILE A O 1
ATOM 662 N N . GLY A 1 85 ? 4.870 5.482 -4.387 1.00 87.81 85 GLY A N 1
ATOM 663 C CA . GLY A 1 85 ? 4.909 6.934 -4.565 1.00 87.81 85 GLY A CA 1
ATOM 664 C C . GLY A 1 85 ? 3.540 7.618 -4.476 1.00 87.81 85 GLY A C 1
ATOM 665 O O . GLY A 1 85 ? 3.503 8.833 -4.341 1.00 87.81 85 GLY A O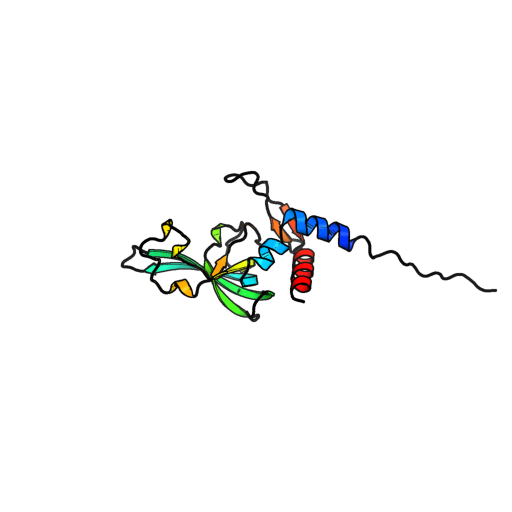 1
ATOM 666 N N . ALA A 1 86 ? 2.435 6.866 -4.533 1.00 82.50 86 ALA A N 1
ATOM 667 C CA . ALA A 1 86 ? 1.087 7.395 -4.311 1.00 82.50 86 ALA A CA 1
ATOM 668 C C . ALA A 1 86 ? 0.742 7.594 -2.819 1.00 82.50 86 ALA A C 1
ATOM 670 O O . ALA A 1 86 ? -0.269 8.220 -2.489 1.00 82.50 86 ALA A O 1
ATOM 671 N N . HIS A 1 87 ? 1.561 7.051 -1.916 1.00 90.50 87 HIS A N 1
ATOM 672 C CA . HIS A 1 87 ? 1.381 7.154 -0.473 1.00 90.50 87 HIS A CA 1
ATOM 673 C C . HIS A 1 87 ? 2.205 8.314 0.105 1.00 90.50 87 HIS A C 1
ATOM 675 O O . HIS A 1 87 ? 3.321 8.583 -0.336 1.00 90.50 87 HIS A O 1
ATOM 681 N N . GLU A 1 88 ? 1.674 8.956 1.147 1.00 90.25 88 GLU A N 1
ATOM 682 C CA . GLU A 1 88 ? 2.284 10.132 1.786 1.00 90.25 88 GLU A CA 1
ATOM 683 C C . GLU A 1 88 ? 3.614 9.821 2.479 1.00 90.25 88 GLU A C 1
ATOM 685 O O . GLU A 1 88 ? 4.537 10.634 2.463 1.00 90.25 88 GLU A O 1
ATOM 690 N N . VAL A 1 89 ? 3.721 8.641 3.093 1.00 91.06 89 VAL A N 1
ATOM 691 C CA . VAL A 1 89 ? 4.917 8.210 3.817 1.00 91.06 89 VAL A CA 1
ATOM 692 C C . VAL A 1 89 ? 5.478 6.966 3.151 1.00 91.06 89 VAL A C 1
ATOM 694 O O . VAL A 1 89 ? 4.846 5.912 3.127 1.00 91.06 89 VAL A O 1
ATOM 697 N N . ASN A 1 90 ? 6.710 7.077 2.664 1.00 92.00 90 ASN A N 1
ATOM 698 C CA . ASN A 1 90 ? 7.443 6.006 1.987 1.00 92.00 90 ASN A CA 1
ATOM 699 C C . ASN A 1 90 ? 8.799 5.699 2.654 1.00 92.00 90 ASN A C 1
ATOM 701 O O . ASN A 1 90 ? 9.674 5.088 2.038 1.00 92.00 90 ASN A O 1
ATOM 705 N N . ALA A 1 91 ? 8.973 6.110 3.912 1.00 93.75 91 ALA A N 1
ATOM 706 C CA . ALA A 1 91 ? 10.167 5.824 4.698 1.00 93.75 91 ALA A CA 1
ATOM 707 C C . ALA A 1 91 ? 10.206 4.355 5.149 1.00 93.75 91 ALA A C 1
ATOM 709 O O . ALA A 1 91 ? 9.173 3.768 5.487 1.00 93.75 91 ALA A O 1
ATOM 710 N N . GLU A 1 92 ? 11.398 3.758 5.190 1.00 96.19 92 GLU A N 1
ATOM 711 C CA . GLU A 1 92 ? 11.577 2.402 5.715 1.00 96.19 92 GLU A CA 1
ATOM 712 C C . GLU A 1 92 ? 11.044 2.291 7.145 1.00 96.19 92 GLU A C 1
ATOM 714 O O . GLU A 1 92 ? 11.204 3.182 7.976 1.00 96.19 92 GLU A O 1
ATOM 719 N N . GLY A 1 93 ? 10.371 1.182 7.424 1.00 95.94 93 GLY A N 1
ATOM 720 C CA . GLY A 1 93 ? 9.725 0.922 8.699 1.00 95.94 93 GLY A CA 1
ATOM 721 C C . GLY A 1 93 ? 8.308 1.476 8.840 1.00 95.94 93 GLY A C 1
ATOM 722 O O . GLY A 1 93 ? 7.625 1.054 9.771 1.00 95.94 93 GLY A O 1
ATOM 723 N N . SER A 1 94 ? 7.851 2.342 7.930 1.00 95.75 94 SER A N 1
ATOM 724 C 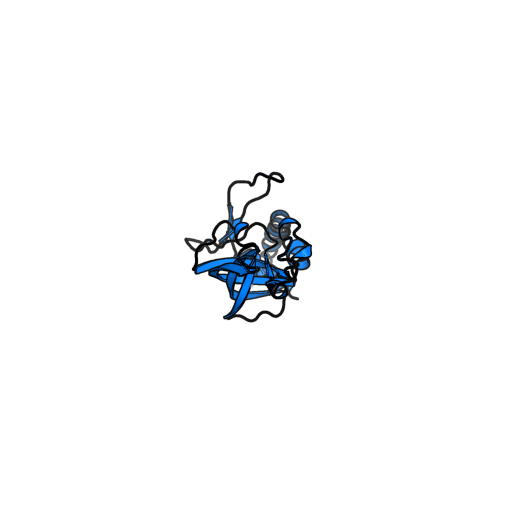CA . SER A 1 94 ? 6.463 2.822 7.913 1.00 95.75 94 SER A CA 1
ATOM 725 C C . SER A 1 94 ? 5.469 1.696 7.633 1.00 95.75 94 SER A C 1
ATOM 727 O O . SER A 1 94 ? 5.774 0.730 6.929 1.00 95.75 94 SER A O 1
ATOM 729 N N . GLU A 1 95 ? 4.262 1.824 8.171 1.00 96.94 95 GLU A N 1
ATOM 730 C CA . GLU A 1 95 ? 3.178 0.877 7.937 1.00 96.94 95 GLU A CA 1
ATOM 731 C C . GLU A 1 95 ? 2.168 1.438 6.941 1.00 96.94 95 GLU A C 1
ATOM 733 O O . GLU A 1 95 ? 1.985 2.648 6.820 1.00 96.94 95 GLU A O 1
ATOM 738 N N . GLN A 1 96 ? 1.545 0.543 6.182 1.00 95.94 96 GLN A N 1
ATOM 739 C CA . GLN A 1 96 ? 0.708 0.885 5.042 1.00 95.94 96 GLN A CA 1
ATOM 740 C C . GLN A 1 96 ? -0.497 -0.054 4.985 1.00 95.94 96 GLN A C 1
ATOM 742 O O . GLN A 1 96 ? -0.357 -1.264 5.192 1.00 95.94 96 GLN A O 1
ATOM 747 N N . LEU A 1 97 ? -1.664 0.480 4.632 1.00 95.62 97 LEU A N 1
ATOM 748 C CA . LEU A 1 97 ? -2.741 -0.318 4.052 1.00 95.62 97 LEU A CA 1
ATOM 749 C C . LEU A 1 97 ? -2.533 -0.356 2.538 1.00 95.62 97 LEU A C 1
ATOM 751 O O . LEU A 1 97 ? -2.540 0.683 1.883 1.00 95.62 97 LEU A O 1
ATOM 755 N N . LEU A 1 98 ? -2.333 -1.551 1.992 1.00 95.75 98 LEU A N 1
ATOM 756 C CA . LEU A 1 98 ? -2.064 -1.767 0.577 1.00 95.75 98 LEU A CA 1
ATOM 757 C C . LEU A 1 98 ? -3.250 -2.465 -0.078 1.00 95.75 98 LEU A C 1
ATOM 759 O O . LEU A 1 98 ? -3.610 -3.585 0.300 1.00 95.75 98 LEU A O 1
ATOM 763 N N . LEU A 1 99 ? -3.807 -1.823 -1.100 1.00 94.56 99 LEU A N 1
ATOM 764 C CA . LEU A 1 99 ? -4.763 -2.424 -2.015 1.00 94.56 99 LEU A CA 1
ATOM 765 C C . LEU A 1 99 ? -4.033 -2.775 -3.308 1.00 94.56 99 LEU A C 1
ATOM 767 O O . LEU A 1 99 ? -3.525 -1.912 -4.023 1.00 94.56 99 LEU A O 1
ATOM 771 N N . LEU A 1 100 ? -3.928 -4.076 -3.567 1.00 94.44 100 LEU A N 1
ATOM 772 C CA . LEU A 1 100 ? -2.966 -4.633 -4.508 1.00 94.44 100 LEU A CA 1
ATOM 773 C C . LEU A 1 100 ? -3.649 -5.375 -5.649 1.00 94.44 100 LEU A C 1
ATOM 775 O O . LEU A 1 100 ? -4.668 -6.045 -5.461 1.00 94.44 100 LEU A O 1
ATOM 779 N N . LYS A 1 101 ? -3.019 -5.320 -6.819 1.00 92.12 101 LYS A N 1
ATOM 780 C CA . LYS A 1 101 ? -3.348 -6.115 -8.009 1.00 92.12 101 LYS A CA 1
ATOM 781 C C . LYS A 1 101 ? -2.098 -6.711 -8.634 1.00 92.12 101 LYS A C 1
ATOM 783 O O . LYS A 1 101 ? -1.018 -6.186 -8.379 1.00 92.12 101 LYS A O 1
ATOM 788 N N . PRO A 1 102 ? -2.220 -7.741 -9.486 1.00 89.00 102 PRO A N 1
ATOM 789 C CA . PRO A 1 102 ? -1.122 -8.143 -10.352 1.00 89.00 102 PRO A CA 1
ATOM 790 C C . PRO A 1 102 ? -0.635 -6.946 -11.168 1.00 89.00 102 PRO A C 1
ATOM 792 O O . PRO A 1 102 ? -1.442 -6.213 -11.745 1.00 89.00 102 PRO A O 1
ATOM 795 N N . PHE A 1 103 ? 0.676 -6.738 -11.198 1.00 83.19 103 PHE A N 1
ATOM 796 C CA . PHE A 1 103 ? 1.271 -5.742 -12.068 1.00 83.19 103 PHE A CA 1
ATOM 797 C C . PHE A 1 103 ? 1.208 -6.239 -13.515 1.00 83.19 103 PHE A C 1
ATOM 799 O O . PHE A 1 103 ? 1.689 -7.322 -13.842 1.00 83.19 103 PHE A O 1
ATOM 806 N N . VAL A 1 104 ? 0.608 -5.435 -14.391 1.00 77.75 104 VAL A N 1
ATOM 807 C CA . VAL A 1 104 ? 0.522 -5.716 -15.826 1.00 77.75 104 VAL A CA 1
ATOM 808 C C . VAL A 1 104 ? 1.253 -4.598 -16.549 1.00 77.75 104 VAL A C 1
ATOM 810 O O . VAL A 1 104 ? 0.700 -3.524 -16.758 1.00 77.75 104 VAL A O 1
ATOM 813 N N . ALA A 1 105 ? 2.514 -4.833 -16.910 1.00 71.81 105 ALA A N 1
ATOM 814 C CA . ALA A 1 105 ? 3.377 -3.800 -17.480 1.00 71.81 105 ALA A CA 1
ATOM 815 C C . ALA A 1 105 ? 2.805 -3.178 -18.769 1.00 71.81 105 ALA A C 1
ATOM 817 O O . ALA A 1 105 ? 2.928 -1.975 -18.983 1.00 71.81 105 ALA A O 1
ATOM 818 N N . THR A 1 106 ? 2.104 -3.967 -19.592 1.00 67.88 106 THR A N 1
ATOM 819 C CA . THR A 1 106 ? 1.435 -3.490 -20.817 1.00 67.88 106 THR A CA 1
ATOM 820 C C . THR A 1 106 ? 0.280 -2.523 -20.552 1.00 67.88 106 THR A C 1
ATOM 822 O O . THR A 1 106 ? -0.100 -1.778 -21.450 1.00 67.88 106 THR A O 1
ATOM 825 N N . ALA A 1 107 ? -0.264 -2.485 -19.331 1.00 67.31 107 ALA A N 1
ATOM 826 C CA . ALA A 1 107 ? -1.288 -1.520 -18.939 1.00 67.31 107 ALA A CA 1
ATOM 827 C C . ALA A 1 107 ? -0.716 -0.112 -18.678 1.00 67.31 107 ALA A C 1
ATOM 829 O O . ALA A 1 107 ? -1.484 0.831 -18.498 1.00 67.31 107 ALA A O 1
ATOM 830 N N . TYR A 1 108 ? 0.614 0.048 -18.676 1.00 68.56 108 TYR A N 1
ATOM 831 C CA . TYR A 1 108 ? 1.295 1.316 -18.428 1.00 68.56 108 TYR A CA 1
ATOM 832 C C . TYR A 1 108 ? 2.094 1.743 -19.670 1.00 68.56 108 TYR A C 1
ATOM 834 O O . TYR A 1 108 ? 3.221 1.283 -19.861 1.00 68.56 108 TYR A O 1
ATOM 842 N N . PRO A 1 109 ? 1.566 2.664 -20.502 1.00 61.50 109 PRO A N 1
ATOM 843 C CA . PRO A 1 109 ? 2.204 3.075 -21.759 1.00 61.50 109 PRO A CA 1
ATOM 844 C C . PRO A 1 109 ? 3.647 3.584 -21.603 1.00 61.50 109 PRO A C 1
ATOM 846 O O . PRO A 1 109 ? 4.451 3.455 -22.521 1.00 61.50 109 PRO A O 1
ATOM 849 N N . GLY A 1 110 ? 3.996 4.122 -20.429 1.00 63.56 110 GLY A N 1
ATOM 850 C CA . GLY A 1 110 ? 5.342 4.608 -20.110 1.00 63.56 110 GLY A CA 1
ATOM 851 C C . GLY A 1 110 ? 6.395 3.523 -19.849 1.00 63.56 110 GLY A C 1
ATOM 852 O O . GLY A 1 110 ? 7.559 3.867 -19.680 1.00 63.56 110 GLY A O 1
ATOM 853 N N . TYR A 1 111 ? 6.020 2.238 -19.807 1.00 65.50 111 TYR A N 1
ATOM 854 C CA . TYR A 1 111 ? 6.955 1.141 -19.525 1.00 65.50 111 TYR A CA 1
ATOM 855 C C . TYR A 1 111 ? 7.609 0.538 -20.776 1.00 65.50 111 TYR A C 1
ATOM 857 O O . TYR A 1 111 ? 8.609 -0.154 -20.629 1.00 65.50 111 TYR A O 1
ATOM 865 N N . GLY A 1 112 ? 7.118 0.818 -21.991 1.00 69.00 112 GLY A N 1
ATOM 866 C CA . GLY A 1 112 ? 7.803 0.502 -23.257 1.00 69.00 112 GLY A CA 1
ATOM 867 C C . GLY A 1 112 ? 8.462 -0.888 -23.318 1.00 69.00 112 GLY A C 1
ATOM 868 O O . GLY A 1 112 ? 7.796 -1.915 -23.162 1.00 69.00 112 GLY A O 1
ATOM 869 N N . GLU A 1 113 ? 9.785 -0.911 -23.522 1.00 66.06 113 GLU A N 1
ATOM 870 C CA . GLU A 1 113 ? 10.619 -2.127 -23.608 1.00 66.06 113 GLU A CA 1
ATOM 871 C C . GLU A 1 113 ? 10.648 -2.962 -22.308 1.00 66.06 113 GLU A C 1
ATOM 873 O O . GLU A 1 113 ? 11.033 -4.126 -22.334 1.00 66.06 113 GLU A O 1
ATOM 878 N N . CYS A 1 114 ? 10.191 -2.417 -21.178 1.00 69.44 114 CYS A N 1
ATOM 879 C CA . CYS A 1 114 ? 10.184 -3.078 -19.867 1.00 69.44 114 CYS A CA 1
ATOM 880 C C . CYS A 1 114 ? 8.969 -3.987 -19.652 1.00 69.44 114 CYS A C 1
ATOM 882 O O . CYS A 1 114 ? 8.801 -4.565 -18.579 1.00 69.44 114 CYS A O 1
ATOM 884 N N . SER A 1 115 ? 8.107 -4.102 -20.664 1.00 62.72 115 SER A N 1
ATOM 885 C CA . SER A 1 115 ? 6.873 -4.886 -20.623 1.00 62.72 115 SER A CA 1
ATOM 886 C C . SER A 1 115 ? 7.070 -6.407 -20.673 1.00 62.72 115 SER A C 1
ATOM 888 O O . SER A 1 115 ? 6.161 -7.133 -20.277 1.00 62.72 115 SER A O 1
ATOM 890 N N . ASN A 1 116 ? 8.248 -6.883 -21.097 1.00 55.91 116 ASN A N 1
ATOM 891 C CA . ASN A 1 116 ? 8.541 -8.304 -21.337 1.00 55.91 116 ASN A CA 1
ATOM 892 C C . ASN A 1 116 ? 9.386 -8.987 -20.237 1.00 55.91 116 ASN A C 1
ATOM 894 O O . ASN A 1 116 ? 9.798 -10.131 -20.413 1.00 55.91 116 ASN A O 1
ATOM 898 N N . GLU A 1 117 ? 9.664 -8.311 -19.121 1.00 59.06 117 GLU A N 1
ATOM 899 C CA . GLU A 1 117 ? 10.620 -8.761 -18.091 1.00 59.06 117 GLU A CA 1
ATOM 900 C C . GLU A 1 117 ? 9.924 -9.236 -16.791 1.00 59.06 117 GLU A C 1
ATOM 902 O O . GLU A 1 117 ? 8.720 -9.041 -16.622 1.00 59.06 117 GLU A O 1
ATOM 907 N N . GLU A 1 118 ? 10.687 -9.846 -15.865 1.00 56.88 118 GLU A N 1
ATOM 908 C CA . GLU A 1 118 ? 10.309 -10.534 -14.597 1.00 56.88 118 GLU A CA 1
ATOM 909 C C . GLU A 1 118 ? 9.354 -9.796 -13.622 1.00 56.88 118 GLU A C 1
ATOM 911 O O . GLU A 1 118 ? 9.030 -10.296 -12.541 1.00 56.88 118 GLU A O 1
ATOM 916 N N . TYR A 1 119 ? 8.856 -8.618 -13.981 1.00 63.56 119 TYR A N 1
ATOM 917 C CA . TYR A 1 119 ? 7.913 -7.826 -13.197 1.00 63.56 119 TYR A CA 1
ATOM 918 C C . TYR A 1 119 ? 6.493 -8.406 -13.171 1.00 63.56 119 TYR A C 1
ATOM 920 O O . TYR A 1 119 ? 5.665 -7.929 -12.401 1.00 63.56 119 TYR A O 1
ATOM 928 N N . SER A 1 120 ? 6.195 -9.444 -13.957 1.00 60.88 120 SER A N 1
ATOM 929 C CA . SER A 1 120 ? 4.892 -10.133 -13.952 1.00 60.88 120 SER A CA 1
ATOM 930 C C . SER A 1 120 ? 4.506 -10.716 -12.586 1.00 60.88 120 SER A C 1
ATOM 932 O O . SER A 1 120 ? 3.322 -10.888 -12.300 1.00 60.88 120 SER A O 1
ATOM 934 N N . ASN A 1 121 ? 5.491 -10.983 -11.724 1.00 71.94 121 ASN A N 1
ATOM 935 C CA . ASN A 1 121 ? 5.270 -11.459 -10.359 1.00 71.94 121 ASN A CA 1
ATOM 936 C C . ASN A 1 121 ? 5.061 -10.326 -9.342 1.00 71.94 121 ASN A C 1
ATOM 938 O O . ASN A 1 121 ? 4.770 -10.600 -8.175 1.00 71.94 121 ASN A O 1
ATOM 942 N N . PHE A 1 122 ? 5.243 -9.063 -9.738 1.00 84.56 122 PHE A N 1
ATOM 943 C CA . PHE A 1 122 ? 5.028 -7.937 -8.836 1.00 84.56 122 PHE A CA 1
ATOM 944 C C . PHE A 1 122 ? 3.539 -7.682 -8.649 1.00 84.56 122 PHE A C 1
ATOM 946 O O . PHE A 1 122 ? 2.706 -7.931 -9.524 1.00 84.56 122 PHE A O 1
ATOM 953 N N . LEU A 1 123 ? 3.213 -7.137 -7.484 1.00 91.38 123 LEU A N 1
ATOM 954 C CA . LEU A 1 123 ? 1.935 -6.482 -7.278 1.00 91.38 123 LEU A CA 1
ATOM 955 C C . LEU A 1 123 ? 2.076 -4.982 -7.573 1.00 91.38 123 LEU A C 1
ATOM 957 O O . LEU A 1 123 ? 3.178 -4.436 -7.604 1.00 91.38 123 LEU A O 1
ATOM 961 N N . THR A 1 124 ? 0.959 -4.310 -7.809 1.00 90.94 124 THR A N 1
ATOM 962 C CA . THR A 1 124 ? 0.890 -2.853 -7.887 1.00 90.94 124 THR A CA 1
ATOM 963 C C . THR A 1 124 ? -0.132 -2.341 -6.897 1.00 90.94 124 THR A C 1
ATOM 965 O O . THR A 1 124 ? -1.240 -2.877 -6.798 1.00 90.94 124 THR A O 1
ATOM 968 N N . ILE A 1 125 ? 0.252 -1.286 -6.187 1.00 92.75 125 ILE A N 1
ATOM 969 C CA . ILE A 1 125 ? -0.655 -0.465 -5.393 1.00 92.75 125 ILE A CA 1
ATOM 970 C C . ILE A 1 125 ? -1.555 0.288 -6.375 1.00 92.75 125 ILE A C 1
ATOM 972 O O . ILE A 1 125 ? -1.060 0.843 -7.359 1.00 92.75 125 ILE A O 1
ATOM 976 N N . HIS A 1 126 ? -2.871 0.255 -6.155 1.00 89.19 126 HIS A N 1
ATOM 977 C CA . HIS A 1 126 ? -3.838 0.987 -6.991 1.00 89.19 126 HIS A CA 1
ATOM 978 C C . HIS A 1 126 ? -4.699 1.981 -6.208 1.00 89.19 126 HIS A C 1
ATOM 980 O O . HIS A 1 126 ? -5.479 2.714 -6.810 1.00 89.19 126 HIS A O 1
ATOM 986 N N . ASN A 1 127 ? -4.531 2.041 -4.890 1.00 84.88 127 ASN A N 1
ATOM 987 C CA . ASN A 1 127 ? -5.149 3.061 -4.064 1.00 84.88 127 ASN A CA 1
ATOM 988 C C . ASN A 1 127 ? -4.253 4.299 -3.922 1.00 84.88 127 ASN A C 1
ATOM 990 O O . ASN A 1 127 ? -3.031 4.202 -3.826 1.00 84.88 127 ASN A O 1
ATOM 994 N N . TRP A 1 128 ? -4.910 5.452 -3.871 1.00 72.88 128 TRP A N 1
ATOM 995 C CA . TRP A 1 128 ? -4.410 6.692 -3.272 1.00 72.88 128 TRP A CA 1
ATOM 996 C C . TRP A 1 128 ? -4.643 6.596 -1.760 1.00 72.88 128 TRP A C 1
ATOM 998 O O . TRP A 1 128 ? -5.523 5.829 -1.382 1.00 72.88 128 TRP A O 1
ATOM 1008 N N . CYS A 1 129 ? -3.893 7.298 -0.899 1.00 74.19 129 CYS A N 1
ATOM 1009 C CA . CYS A 1 129 ? -3.698 6.901 0.519 1.00 74.19 129 CYS A CA 1
ATOM 1010 C C . CYS A 1 129 ? -2.964 5.540 0.595 1.00 74.19 129 CYS A C 1
ATOM 1012 O O . CYS A 1 129 ? -2.570 5.027 -0.433 1.00 74.19 129 CYS A O 1
ATOM 1014 N N . CYS A 1 130 ? -2.648 4.865 1.694 1.00 83.88 130 CYS A N 1
ATOM 1015 C CA . CYS A 1 130 ? -3.029 4.987 3.091 1.00 83.88 130 CYS A CA 1
ATOM 1016 C C . CYS A 1 130 ? -1.809 4.585 3.931 1.00 83.88 130 CYS A C 1
ATOM 1018 O O . CYS A 1 130 ? -1.709 3.464 4.448 1.00 83.88 130 CYS A O 1
ATOM 1020 N N . SER A 1 131 ? -0.844 5.497 4.018 1.00 92.19 131 SER A N 1
ATOM 1021 C CA . SER A 1 131 ? 0.196 5.394 5.038 1.00 92.19 131 SER A CA 1
ATOM 1022 C C . SER A 1 131 ? -0.421 5.468 6.414 1.00 92.19 131 SER A C 1
ATOM 1024 O O . SER A 1 131 ? -1.443 6.124 6.597 1.00 92.19 131 SER A O 1
ATOM 1026 N N . ILE A 1 132 ? 0.191 4.791 7.372 1.00 92.94 132 ILE A N 1
ATOM 1027 C CA . ILE A 1 132 ? -0.298 4.774 8.738 1.00 92.94 132 ILE A CA 1
ATOM 1028 C C . ILE A 1 132 ? 0.590 5.674 9.590 1.00 92.94 132 ILE A C 1
ATOM 1030 O O . ILE A 1 132 ? 1.807 5.486 9.661 1.00 92.94 132 ILE A O 1
ATOM 1034 N N . ASP A 1 133 ? -0.037 6.662 10.217 1.00 91.50 133 ASP A N 1
ATOM 1035 C CA . ASP A 1 133 ? 0.555 7.458 11.278 1.00 91.50 133 ASP A CA 1
ATOM 1036 C C . ASP A 1 133 ? 0.419 6.712 12.612 1.00 91.50 133 ASP A C 1
ATOM 1038 O O . ASP A 1 133 ? -0.689 6.444 13.087 1.00 91.50 133 ASP A O 1
ATOM 1042 N N . ASN A 1 134 ? 1.572 6.395 13.204 1.00 85.94 134 ASN A N 1
ATOM 1043 C CA . ASN A 1 134 ? 1.699 5.678 14.474 1.00 85.94 134 ASN A CA 1
ATOM 1044 C C . ASN A 1 134 ? 2.265 6.568 15.592 1.00 85.94 134 ASN A C 1
ATOM 1046 O O . ASN A 1 134 ? 2.672 6.058 16.634 1.00 85.94 134 ASN A O 1
ATOM 1050 N N . THR A 1 135 ? 2.339 7.886 15.378 1.00 83.56 135 THR A N 1
ATOM 1051 C CA . THR A 1 135 ? 2.826 8.842 16.386 1.00 83.56 135 THR A CA 1
ATOM 1052 C C . THR A 1 135 ? 1.833 9.025 17.532 1.00 83.56 135 THR A C 1
ATOM 1054 O O . THR A 1 135 ? 2.246 9.228 18.671 1.00 83.56 135 THR A O 1
ATOM 1057 N N . ASN A 1 136 ? 0.537 8.916 17.233 1.00 83.25 136 ASN A N 1
ATOM 1058 C CA . ASN A 1 136 ? -0.566 9.045 18.180 1.00 83.25 136 ASN A CA 1
ATOM 1059 C C . ASN A 1 136 ? -1.505 7.831 18.057 1.00 83.25 136 ASN A C 1
ATOM 1061 O O . ASN A 1 136 ? -1.066 6.682 18.110 1.00 83.25 136 ASN A O 1
ATOM 1065 N N . GLU A 1 137 ? -2.809 8.061 17.894 1.00 87.19 137 GLU A N 1
ATOM 1066 C CA . GLU A 1 137 ? -3.746 7.006 17.523 1.00 87.19 137 GLU A CA 1
ATOM 1067 C C . GLU A 1 137 ? -3.393 6.456 16.133 1.00 87.19 137 GLU A C 1
ATOM 1069 O O . GLU A 1 137 ? -3.291 7.222 15.177 1.00 87.19 137 GLU A O 1
ATOM 1074 N N . HIS A 1 138 ? -3.234 5.130 16.027 1.00 92.00 138 HIS A N 1
ATOM 1075 C CA . HIS A 1 138 ? -2.908 4.415 14.786 1.00 92.00 138 HIS A CA 1
ATOM 1076 C C . HIS A 1 138 ? -3.937 4.754 13.696 1.00 92.00 138 HIS A C 1
ATOM 1078 O O . HIS A 1 138 ? -5.069 4.252 13.714 1.00 92.00 138 HIS A O 1
ATOM 1084 N N . SER A 1 139 ? -3.561 5.613 12.750 1.00 93.00 139 SER A N 1
ATOM 1085 C CA . SER A 1 139 ? -4.501 6.254 11.822 1.00 93.00 139 SER A CA 1
ATOM 1086 C C . SER A 1 139 ? -4.009 6.197 10.389 1.00 93.00 139 SER A C 1
ATOM 1088 O O . SER A 1 139 ? -2.824 6.356 10.126 1.00 93.00 139 SER A O 1
ATOM 1090 N N . LEU A 1 140 ? -4.924 6.000 9.445 1.00 91.94 140 LEU A N 1
ATOM 1091 C CA . LEU A 1 140 ? -4.624 6.163 8.030 1.00 91.94 140 LEU A CA 1
ATOM 1092 C C . LEU A 1 140 ? -4.508 7.654 7.720 1.00 91.94 140 LEU A C 1
ATOM 1094 O O . LEU A 1 140 ? -5.405 8.431 8.046 1.00 91.94 140 LEU A O 1
ATOM 1098 N N . ILE A 1 141 ? -3.414 8.028 7.066 1.00 91.56 141 ILE A N 1
ATOM 1099 C CA . ILE A 1 141 ? -3.239 9.330 6.437 1.00 91.56 141 ILE A CA 1
ATOM 1100 C C . ILE A 1 141 ? -3.995 9.290 5.115 1.00 91.56 141 ILE A C 1
ATOM 1102 O O . ILE A 1 141 ? -3.676 8.503 4.217 1.00 91.56 141 ILE A O 1
ATOM 1106 N N . MET A 1 142 ? -5.006 10.137 5.018 1.00 86.38 142 MET A N 1
ATOM 1107 C CA . MET A 1 142 ? -5.940 10.192 3.910 1.00 86.38 142 MET A CA 1
ATOM 1108 C C . MET A 1 142 ? -5.992 11.581 3.293 1.00 86.38 142 MET A C 1
ATOM 1110 O O . MET A 1 142 ? -5.640 12.566 3.933 1.00 86.38 142 MET A O 1
ATOM 1114 N N . TYR A 1 143 ? -6.469 11.646 2.058 1.00 85.06 143 TYR A N 1
ATOM 1115 C CA . TYR A 1 143 ? -6.815 12.874 1.361 1.00 85.06 143 TYR A CA 1
ATOM 1116 C C . TYR A 1 143 ? -7.861 12.552 0.298 1.00 85.06 143 TYR A C 1
ATOM 1118 O O . TYR A 1 143 ? -7.946 11.418 -0.178 1.00 85.06 143 TYR A O 1
ATOM 1126 N N . ASP A 1 144 ? -8.608 13.567 -0.110 1.00 82.00 144 ASP A N 1
ATOM 1127 C CA . ASP A 1 144 ? -9.555 13.472 -1.210 1.00 82.00 144 ASP A CA 1
ATOM 1128 C C . ASP A 1 144 ? -8.932 14.108 -2.455 1.00 82.00 144 ASP A C 1
ATOM 1130 O O . ASP A 1 144 ? -8.276 15.148 -2.376 1.00 82.00 144 ASP A O 1
ATOM 1134 N N . MET A 1 145 ? -9.133 13.508 -3.627 1.00 82.62 145 MET A N 1
ATOM 1135 C CA . MET A 1 145 ? -8.785 14.167 -4.887 1.00 82.62 145 MET A CA 1
ATOM 1136 C C . MET A 1 145 ? -9.873 15.191 -5.215 1.00 82.62 145 MET A C 1
ATOM 1138 O O . MET A 1 145 ? -11.013 14.827 -5.493 1.00 82.62 145 MET A O 1
ATOM 1142 N N . LEU A 1 146 ? -9.523 16.477 -5.180 1.00 82.81 146 LEU A N 1
ATOM 1143 C CA . LEU A 1 146 ? -10.429 17.576 -5.528 1.00 82.81 146 LEU A CA 1
ATOM 1144 C C . LEU A 1 146 ? -10.656 17.646 -7.044 1.00 82.81 146 LEU A C 1
ATOM 1146 O O . LEU A 1 146 ? -11.707 18.081 -7.510 1.00 82.81 146 LEU A O 1
ATOM 1150 N N . ASN A 1 147 ? -9.652 17.225 -7.813 1.00 84.69 147 ASN A N 1
ATOM 1151 C CA . ASN A 1 147 ? -9.689 17.018 -9.257 1.00 84.69 147 ASN A CA 1
ATOM 1152 C C . ASN A 1 147 ? -8.558 16.050 -9.658 1.00 84.69 147 ASN A C 1
ATOM 1154 O O . ASN A 1 147 ? -7.927 15.445 -8.797 1.00 84.69 147 ASN A O 1
ATOM 1158 N N . SER A 1 148 ? -8.291 15.887 -10.957 1.00 79.44 148 SER A N 1
ATOM 1159 C CA . SER A 1 148 ? -7.267 14.956 -11.458 1.00 79.44 148 SER A CA 1
ATOM 1160 C C . SER A 1 148 ? -5.828 15.306 -11.063 1.00 79.44 148 SER A C 1
ATOM 1162 O O . SER A 1 148 ? -4.951 14.462 -11.217 1.00 79.44 148 SER A O 1
ATOM 1164 N N . GLU A 1 149 ? -5.571 16.524 -10.584 1.00 83.12 149 GLU A N 1
ATOM 1165 C CA . GLU A 1 149 ? -4.220 17.038 -10.321 1.00 83.12 149 GLU A CA 1
ATOM 1166 C C . GLU A 1 149 ? -4.016 17.509 -8.876 1.00 83.12 149 GLU A C 1
ATOM 1168 O O . GLU A 1 149 ? -2.882 17.621 -8.415 1.00 83.12 149 GLU A O 1
ATOM 1173 N N . GLN A 1 150 ? -5.097 17.797 -8.151 1.00 86.38 150 GLN A N 1
ATOM 1174 C CA . GLN A 1 150 ? -5.049 18.410 -6.829 1.00 86.38 150 GLN A CA 1
ATOM 1175 C C . GLN A 1 150 ? -5.738 17.536 -5.791 1.00 86.38 150 GLN A C 1
ATOM 1177 O O . GLN A 1 150 ? -6.891 17.133 -5.961 1.00 86.38 150 GLN A O 1
ATOM 1182 N N . LYS A 1 151 ? -5.040 17.322 -4.677 1.00 87.12 151 LYS A N 1
ATOM 1183 C CA . LYS A 1 151 ? -5.591 16.704 -3.473 1.00 87.12 151 LYS A CA 1
ATOM 1184 C C . LYS A 1 151 ? -5.974 17.744 -2.421 1.00 87.12 151 LYS A C 1
ATOM 1186 O O . LYS A 1 151 ? -5.466 18.866 -2.434 1.00 87.12 151 LYS A O 1
ATOM 1191 N N . SER A 1 152 ? -6.845 17.348 -1.503 1.00 87.69 152 SER A N 1
ATOM 1192 C CA . SER A 1 152 ? -7.139 18.076 -0.274 1.00 87.69 152 SER A CA 1
ATOM 1193 C C . SER A 1 152 ? -5.938 18.080 0.675 1.00 87.69 152 SER A C 1
ATOM 1195 O O . SER A 1 152 ? -4.936 17.391 0.463 1.00 87.69 152 SER A O 1
ATOM 1197 N N . GLU A 1 153 ? -6.071 18.811 1.781 1.00 90.00 153 GLU A N 1
ATOM 1198 C CA . GLU A 1 153 ? -5.207 18.589 2.937 1.00 90.00 153 GLU A CA 1
ATOM 1199 C C . GLU A 1 153 ? -5.351 17.156 3.458 1.00 90.00 153 GLU A C 1
ATOM 1201 O O . GLU A 1 153 ? -6.400 16.516 3.302 1.00 90.00 153 GLU A O 1
ATOM 1206 N N . ASN A 1 154 ? -4.278 16.668 4.080 1.00 89.88 154 ASN A N 1
ATOM 1207 C CA . ASN A 1 154 ? -4.286 15.356 4.699 1.00 89.88 154 ASN A CA 1
ATOM 1208 C C . ASN A 1 154 ? -5.159 15.383 5.958 1.00 89.88 154 ASN A C 1
ATOM 1210 O O . ASN A 1 154 ? -5.077 16.307 6.767 1.00 89.88 154 ASN A O 1
ATOM 1214 N N . TYR A 1 155 ? -5.929 14.325 6.164 1.00 87.69 155 TYR A N 1
ATOM 1215 C CA . TYR A 1 155 ? -6.658 14.077 7.399 1.00 87.69 155 TYR A CA 1
ATOM 1216 C C . TYR A 1 155 ? -6.371 12.670 7.918 1.00 87.69 155 TYR A C 1
ATOM 1218 O O . TYR A 1 155 ? -5.978 11.776 7.168 1.00 87.69 155 TYR A O 1
ATOM 1226 N N . LEU A 1 156 ? -6.541 12.485 9.226 1.00 90.12 156 LEU A N 1
ATOM 1227 C CA . LEU A 1 156 ? -6.320 11.206 9.893 1.00 90.12 156 LEU A CA 1
ATOM 1228 C C . LEU A 1 156 ? -7.649 10.496 10.111 1.00 90.12 156 LEU A C 1
ATOM 1230 O O . LEU A 1 156 ? -8.618 11.106 10.565 1.00 90.12 156 LEU A O 1
ATOM 1234 N N . TYR A 1 157 ? -7.675 9.201 9.813 1.00 87.19 157 TYR A N 1
ATOM 1235 C CA . TYR A 1 157 ? -8.824 8.350 10.090 1.00 87.19 157 TYR A CA 1
ATOM 1236 C C . TYR A 1 157 ? -8.404 7.107 10.885 1.00 87.19 157 TYR A C 1
ATOM 1238 O O . TYR A 1 157 ? -7.467 6.422 10.462 1.00 87.19 157 TYR A O 1
ATOM 1246 N N . PRO A 1 158 ? -9.074 6.761 12.000 1.00 90.56 158 PRO A N 1
ATOM 1247 C CA . PRO A 1 158 ? -8.692 5.618 12.820 1.00 90.56 158 PRO A CA 1
ATOM 1248 C C . PRO A 1 158 ? -8.644 4.311 12.021 1.00 90.56 158 PRO A C 1
ATOM 1250 O O . PRO A 1 158 ? -9.650 3.771 11.557 1.00 90.56 158 PRO A O 1
ATOM 1253 N N . SER A 1 159 ? -7.448 3.743 11.904 1.00 92.00 159 SER A N 1
ATOM 1254 C CA . SER A 1 159 ? -7.217 2.498 11.157 1.00 92.00 159 SER A CA 1
ATOM 1255 C C . SER A 1 159 ? -8.000 1.310 11.726 1.00 92.00 159 SER A C 1
ATOM 1257 O O . SER A 1 159 ? -8.367 0.394 10.994 1.00 92.00 159 SER A O 1
ATOM 1259 N N . ARG A 1 160 ? -8.282 1.320 13.038 1.00 91.31 160 ARG A N 1
ATOM 1260 C CA . ARG A 1 160 ? -9.026 0.264 13.730 1.00 91.31 160 ARG A CA 1
ATOM 1261 C C . ARG A 1 160 ? -10.404 0.065 13.111 1.00 91.31 160 ARG A C 1
ATOM 1263 O O . ARG A 1 160 ? -10.833 -1.077 12.953 1.00 91.31 160 ARG A O 1
ATOM 1270 N N . GLU A 1 161 ? -11.087 1.156 12.782 1.00 89.06 161 GLU A N 1
ATOM 1271 C CA . GLU A 1 161 ? -12.427 1.120 12.196 1.00 89.06 161 GLU A CA 1
ATOM 1272 C C . GLU A 1 161 ? -12.370 0.540 10.780 1.00 89.06 161 GLU A C 1
ATOM 1274 O O . GLU A 1 161 ? -13.088 -0.415 10.477 1.00 89.06 161 GLU A O 1
ATOM 1279 N N . VAL A 1 162 ? -11.408 1.001 9.974 1.00 89.75 162 VAL A N 1
ATOM 1280 C CA . VAL A 1 162 ? -11.153 0.491 8.617 1.00 89.75 162 VAL A CA 1
ATOM 1281 C C . VAL A 1 162 ? -10.832 -1.003 8.638 1.00 89.75 162 VAL A C 1
ATOM 1283 O O . VAL A 1 162 ? -11.431 -1.786 7.906 1.00 89.75 162 VAL A O 1
ATOM 1286 N N . PHE A 1 163 ? -9.917 -1.439 9.502 1.00 93.12 163 PHE A N 1
ATOM 1287 C CA . PHE A 1 163 ? -9.499 -2.839 9.575 1.00 93.12 163 PHE A CA 1
ATOM 1288 C C . PHE A 1 163 ? -10.628 -3.744 10.065 1.00 93.12 163 PHE A C 1
ATOM 1290 O O . PHE A 1 163 ? -10.783 -4.858 9.569 1.00 93.12 163 PHE A O 1
ATOM 1297 N N . ASN A 1 164 ? -11.449 -3.280 11.010 1.00 91.88 164 ASN A N 1
ATOM 1298 C CA . ASN A 1 164 ? -12.627 -4.023 11.447 1.00 91.88 164 ASN A CA 1
ATOM 1299 C C . ASN A 1 164 ? -13.629 -4.214 10.310 1.00 91.88 164 ASN A C 1
ATOM 1301 O O . ASN A 1 164 ? -14.135 -5.322 10.147 1.00 91.88 164 ASN A O 1
ATOM 1305 N N . TYR A 1 165 ? -13.870 -3.175 9.516 1.00 89.81 165 TYR A N 1
ATOM 1306 C CA . TYR A 1 165 ? -14.728 -3.263 8.341 1.00 89.81 165 TYR A CA 1
ATOM 1307 C C . TYR A 1 165 ? -14.156 -4.227 7.290 1.00 89.81 165 TYR A C 1
ATOM 1309 O O . TYR A 1 165 ? -14.822 -5.179 6.889 1.00 89.81 165 TYR A O 1
ATOM 1317 N N . LEU A 1 166 ? -12.874 -4.092 6.936 1.00 91.69 166 LEU A N 1
ATOM 1318 C CA . LEU A 1 166 ? -12.202 -4.978 5.977 1.00 91.69 166 LEU A CA 1
ATOM 1319 C C . LEU A 1 166 ? -12.230 -6.460 6.398 1.00 91.69 166 LEU A C 1
ATOM 1321 O O . LEU A 1 166 ? -12.366 -7.345 5.554 1.00 91.69 166 LEU A O 1
ATOM 1325 N N . ARG A 1 167 ? -12.135 -6.756 7.702 1.00 93.38 167 ARG A N 1
ATOM 1326 C CA . ARG A 1 167 ? -12.289 -8.124 8.233 1.00 93.38 167 ARG A CA 1
ATOM 1327 C C . ARG A 1 167 ? -13.705 -8.675 8.056 1.00 93.38 167 ARG A C 1
ATOM 1329 O O . ARG A 1 167 ? -13.859 -9.889 7.950 1.00 93.38 167 ARG A O 1
ATOM 1336 N N . GLN A 1 168 ? -14.730 -7.821 8.043 1.00 90.31 168 GLN A N 1
ATOM 1337 C CA . GLN A 1 168 ? -16.123 -8.232 7.841 1.00 90.31 168 GLN A CA 1
ATOM 1338 C C . GLN A 1 168 ? -16.422 -8.565 6.376 1.00 90.31 168 GLN A C 1
ATOM 1340 O O . GLN A 1 168 ? -17.220 -9.468 6.137 1.00 90.31 168 GLN A O 1
ATOM 1345 N N . LEU A 1 169 ? -15.742 -7.912 5.427 1.00 85.75 169 LEU A N 1
ATOM 1346 C CA . LEU A 1 169 ? -15.857 -8.192 3.987 1.00 85.75 169 LEU A CA 1
ATOM 1347 C C . LEU A 1 169 ? -15.255 -9.541 3.570 1.00 85.75 169 LEU A C 1
ATOM 1349 O O . LEU A 1 169 ? -15.572 -10.060 2.507 1.00 85.75 169 LEU A O 1
ATOM 1353 N N . LYS A 1 170 ? -14.391 -10.127 4.406 1.00 72.12 170 LYS A N 1
ATOM 1354 C CA . LYS A 1 170 ? -13.750 -11.432 4.169 1.00 72.12 170 LYS A CA 1
ATOM 1355 C C . LYS A 1 170 ? -14.709 -12.631 4.346 1.00 72.12 170 LYS A C 1
ATOM 1357 O O . LYS A 1 170 ? -14.248 -13.771 4.302 1.00 72.12 170 LYS A O 1
ATOM 1362 N N . LYS A 1 171 ? -15.992 -12.389 4.629 1.00 54.12 171 LYS A N 1
ATOM 1363 C CA . LYS A 1 171 ? -16.998 -13.427 4.902 1.00 54.12 17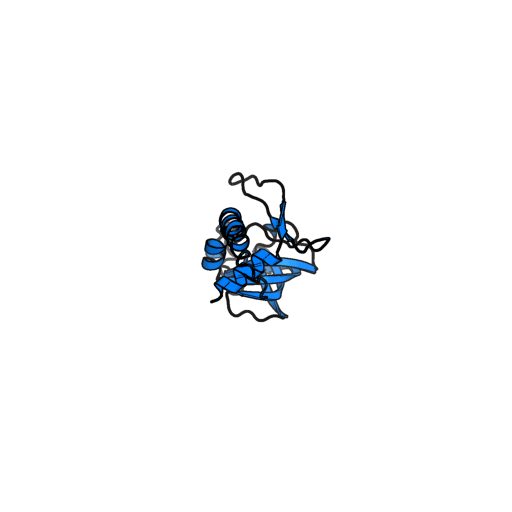1 LYS A CA 1
ATOM 1364 C C . LYS A 1 171 ? -17.543 -14.074 3.637 1.00 54.12 171 LYS A C 1
ATOM 1366 O O . LYS A 1 171 ? -17.796 -13.341 2.662 1.00 54.12 171 LYS A O 1
#